Protein AF-A0A0A3A8J9-F1 (afdb_monomer)

Mean predicted aligned error: 6.98 Å

Solvent-accessible surface area (backbone atoms only — not comparable to full-atom values): 8021 Å² total; per-residue (Å²): 108,52,53,77,77,42,51,71,57,22,50,51,53,50,53,53,51,52,52,54,58,68,47,48,69,58,54,58,61,46,51,57,52,53,51,55,48,49,60,50,58,71,43,42,67,59,45,72,75,74,52,57,72,72,58,50,53,54,49,54,55,50,51,49,51,52,52,51,54,51,49,55,50,52,51,49,50,54,50,52,50,54,50,53,46,50,50,51,53,50,50,46,53,53,49,39,70,75,74,53,72,95,43,73,67,54,55,51,49,52,53,52,53,51,50,54,51,47,53,58,58,68,48,43,65,59,52,54,50,54,50,50,54,52,50,53,51,55,56,54,63,73,74,110

Foldseek 3Di:
DCCVLPVVLVVLLVVVVVVVVVCLVVVVVVLVLVVVLVVLVVCLVVCVVDHDPVVNVVSVVVNVVSVVVSVVVVVVLLVSLVVSLVVSVVCVVVVCVVVDDPDPVSVVVNVVVSVVSSVVSNCVSVVSVVVSVVVVVVVVVVVD

Nearest PDB structures (foldseek):
  6jx6-assembly1_A  TM=3.881E-01  e=2.174E+00  Homo sapiens
  4tx5-assembly1_B  TM=3.521E-01  e=4.293E+00  Homo sapiens
  6jx6-assembly1_C  TM=3.525E-01  e=6.385E+00  Homo sapiens

Radius of gyration: 22.0 Å; Cα contacts (8 Å, |Δi|>4): 49; chains: 1; bounding box: 48×34×63 Å

Structure (mmCIF, N/CA/C/O backbone):
data_AF-A0A0A3A8J9-F1
#
_entry.id   AF-A0A0A3A8J9-F1
#
loop_
_atom_site.group_PDB
_atom_site.id
_atom_site.type_symbol
_atom_site.label_atom_id
_atom_site.label_alt_id
_atom_site.label_comp_id
_atom_site.label_asym_id
_atom_site.label_entity_id
_atom_site.label_seq_id
_atom_site.pdbx_PDB_ins_code
_atom_site.Cartn_x
_atom_site.Cartn_y
_atom_site.Cartn_z
_atom_site.occupancy
_atom_site.B_iso_or_equiv
_atom_site.auth_seq_id
_atom_site.auth_comp_id
_atom_site.auth_asym_id
_atom_site.auth_atom_id
_atom_site.pdbx_PDB_model_num
ATOM 1 N N . MET A 1 1 ? 11.490 10.288 -9.465 1.00 84.19 1 MET A N 1
ATOM 2 C CA . MET A 1 1 ? 12.671 9.470 -9.818 1.00 84.19 1 MET A CA 1
ATOM 3 C C . MET A 1 1 ? 12.314 8.394 -10.836 1.00 84.19 1 MET A C 1
ATOM 5 O O . MET A 1 1 ? 12.796 8.502 -11.952 1.00 84.19 1 MET A O 1
ATOM 9 N N . LEU A 1 2 ? 11.409 7.448 -10.540 1.00 90.62 2 LEU A N 1
ATOM 10 C CA . LEU A 1 2 ? 11.021 6.397 -11.505 1.00 90.62 2 LEU A CA 1
ATOM 11 C C . LEU A 1 2 ? 10.517 6.937 -12.853 1.00 90.62 2 LEU A C 1
ATOM 13 O O . LEU A 1 2 ? 10.991 6.476 -13.876 1.00 90.62 2 LEU A O 1
ATOM 17 N N . MET A 1 3 ? 9.668 7.973 -12.870 1.00 90.75 3 MET A N 1
ATOM 18 C CA . MET A 1 3 ? 9.224 8.608 -14.128 1.00 90.75 3 MET A CA 1
ATOM 19 C C . MET A 1 3 ? 10.351 9.209 -14.980 1.00 90.75 3 MET A C 1
ATOM 21 O O . MET A 1 3 ? 10.177 9.353 -16.182 1.00 90.75 3 MET A O 1
ATOM 25 N N . VAL A 1 4 ? 11.477 9.582 -14.363 1.00 90.50 4 VAL A N 1
ATOM 26 C CA . VAL A 1 4 ? 12.638 10.153 -15.066 1.00 90.50 4 VAL A CA 1
ATOM 27 C C . VAL A 1 4 ? 13.557 9.047 -15.583 1.00 90.50 4 VAL A C 1
ATOM 29 O O . VAL A 1 4 ? 14.132 9.193 -16.653 1.00 90.50 4 VAL A O 1
ATOM 32 N N . LEU A 1 5 ? 13.698 7.956 -14.824 1.00 89.88 5 LEU A N 1
ATOM 33 C CA . LEU A 1 5 ? 14.538 6.818 -15.199 1.00 89.88 5 LEU A CA 1
ATOM 34 C C . LEU A 1 5 ? 13.878 5.955 -16.273 1.00 89.88 5 LEU A C 1
ATOM 36 O O . LEU A 1 5 ? 14.496 5.692 -17.292 1.00 89.88 5 LEU A O 1
ATOM 40 N N . GLU A 1 6 ? 12.635 5.535 -16.031 1.00 92.56 6 GLU A N 1
ATOM 41 C CA . GLU A 1 6 ? 11.860 4.673 -16.919 1.00 92.56 6 GLU A CA 1
ATOM 42 C C . GLU A 1 6 ? 10.390 5.080 -16.885 1.00 92.56 6 GLU A C 1
ATOM 44 O O . GLU A 1 6 ? 9.644 4.769 -15.948 1.00 92.56 6 GLU A O 1
ATOM 49 N N . TRP A 1 7 ? 9.967 5.790 -17.930 1.00 93.56 7 TRP A N 1
ATOM 50 C CA . TRP A 1 7 ? 8.634 6.381 -18.011 1.00 93.56 7 TRP A CA 1
ATOM 51 C C . TRP A 1 7 ? 7.493 5.366 -17.796 1.00 93.56 7 TRP A C 1
ATOM 53 O O . TRP A 1 7 ? 6.610 5.661 -16.987 1.00 93.56 7 TRP A O 1
ATOM 63 N N . PRO A 1 8 ? 7.490 4.162 -18.410 1.00 94.50 8 PRO A N 1
ATOM 64 C CA . PRO A 1 8 ? 6.382 3.214 -18.240 1.00 94.50 8 PRO A CA 1
ATOM 65 C C . PRO A 1 8 ? 6.285 2.655 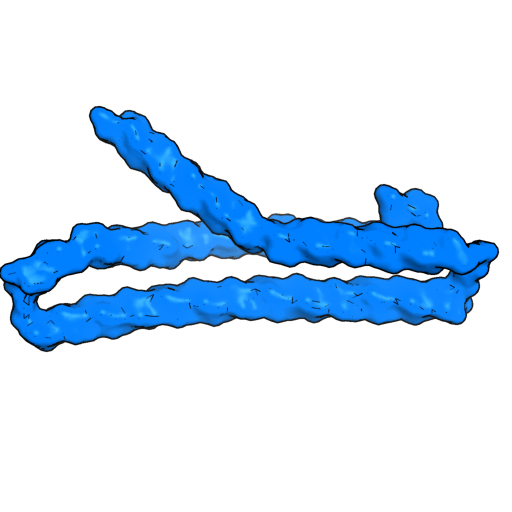-16.820 1.00 94.50 8 PRO A C 1
ATOM 67 O O . PRO A 1 8 ? 5.190 2.544 -16.269 1.00 94.50 8 PRO A O 1
ATOM 70 N N . ILE A 1 9 ? 7.432 2.365 -16.199 1.00 95.31 9 ILE A N 1
ATOM 71 C CA . ILE A 1 9 ? 7.506 1.906 -14.807 1.00 95.31 9 ILE A CA 1
ATOM 72 C C . ILE A 1 9 ? 7.021 3.018 -13.871 1.00 95.31 9 ILE A C 1
ATOM 74 O O . ILE A 1 9 ? 6.202 2.783 -12.980 1.00 95.31 9 ILE A O 1
ATOM 78 N N . GLY A 1 10 ? 7.467 4.254 -14.110 1.00 95.81 10 GLY A N 1
ATOM 79 C CA . GLY A 1 10 ? 7.019 5.427 -13.370 1.00 95.81 10 GLY A CA 1
ATOM 80 C C . GLY A 1 10 ? 5.512 5.663 -13.482 1.00 95.81 10 GLY A C 1
ATOM 81 O O . GLY A 1 10 ? 4.851 5.877 -12.465 1.00 95.81 10 GLY A O 1
ATOM 82 N N . LEU A 1 11 ? 4.946 5.567 -14.684 1.00 96.44 11 LEU A N 1
ATOM 83 C CA . LEU A 1 11 ? 3.509 5.715 -14.900 1.00 96.44 11 LEU A CA 1
ATOM 84 C C . LEU A 1 11 ? 2.713 4.620 -14.183 1.00 96.44 11 LEU A C 1
ATOM 86 O O . LEU A 1 11 ? 1.720 4.923 -13.523 1.00 96.44 11 LEU A O 1
ATOM 90 N N . PHE A 1 12 ? 3.164 3.366 -14.243 1.00 96.19 12 PHE A N 1
ATOM 91 C CA . PHE A 1 12 ? 2.476 2.277 -13.557 1.00 96.19 12 PHE A CA 1
ATOM 92 C C . PHE A 1 12 ? 2.522 2.437 -12.030 1.00 96.19 12 PHE A C 1
ATOM 94 O O . PHE A 1 12 ? 1.500 2.274 -11.362 1.00 96.19 12 PHE A O 1
ATOM 101 N N . SER A 1 13 ? 3.665 2.863 -11.479 1.00 95.62 13 SER A N 1
ATOM 102 C CA . SER A 1 13 ? 3.776 3.185 -10.050 1.00 95.62 13 SER A CA 1
ATOM 103 C C . SER A 1 13 ? 2.820 4.311 -9.627 1.00 95.62 13 SER A C 1
ATOM 105 O O . SER A 1 13 ? 2.192 4.222 -8.573 1.00 95.62 13 SER A O 1
ATOM 107 N N . LEU A 1 14 ? 2.621 5.328 -10.477 1.00 95.44 14 LEU A N 1
ATOM 108 C CA . LEU A 1 14 ? 1.662 6.407 -10.227 1.00 95.44 14 LEU A CA 1
ATOM 109 C C . LEU A 1 14 ? 0.216 5.895 -10.228 1.00 95.44 14 LEU A C 1
ATOM 111 O O . LEU A 1 14 ? -0.567 6.286 -9.368 1.00 95.44 14 LEU A O 1
ATOM 115 N N . LEU A 1 15 ? -0.144 5.007 -11.159 1.00 95.50 15 LEU A N 1
ATOM 116 C CA . LEU A 1 15 ? -1.481 4.405 -11.200 1.00 95.50 15 LEU A CA 1
ATOM 117 C C . LEU A 1 15 ? -1.773 3.591 -9.937 1.00 95.50 15 LEU A C 1
ATOM 119 O O . LEU A 1 15 ? -2.859 3.712 -9.372 1.00 95.50 15 LEU A O 1
ATOM 123 N N . ILE A 1 16 ? -0.796 2.813 -9.460 1.00 94.31 16 ILE A N 1
ATOM 124 C CA . ILE A 1 16 ? -0.908 2.090 -8.188 1.00 94.31 16 ILE A CA 1
ATOM 125 C C . ILE A 1 16 ? -1.089 3.080 -7.036 1.00 94.31 16 ILE A C 1
ATOM 127 O O . ILE A 1 16 ? -1.996 2.913 -6.224 1.00 94.31 16 ILE A O 1
ATOM 131 N N . LEU A 1 17 ? -0.288 4.145 -6.983 1.00 93.44 17 LEU A N 1
ATOM 132 C CA . LEU A 1 17 ? -0.419 5.168 -5.948 1.00 93.44 17 LEU A CA 1
ATOM 133 C C . LEU A 1 17 ? -1.821 5.802 -5.945 1.00 93.44 17 LEU A C 1
ATOM 135 O O . LEU A 1 17 ? -2.437 5.913 -4.887 1.00 93.44 17 LEU A O 1
ATOM 139 N N . LEU A 1 18 ? -2.349 6.174 -7.115 1.00 92.75 18 LEU A N 1
ATOM 140 C CA . LEU A 1 18 ? -3.693 6.742 -7.259 1.00 92.75 18 LEU A CA 1
ATOM 141 C C . LEU A 1 18 ? -4.789 5.754 -6.842 1.00 92.75 18 LEU A C 1
ATOM 143 O O . LEU A 1 18 ? -5.747 6.152 -6.177 1.00 92.75 18 LEU A O 1
ATOM 147 N N . LEU A 1 19 ? -4.632 4.471 -7.174 1.00 90.69 19 LEU A N 1
ATOM 148 C CA . LEU A 1 19 ? -5.531 3.414 -6.718 1.00 90.69 19 LEU A CA 1
ATOM 149 C C . LEU A 1 19 ? -5.559 3.355 -5.185 1.00 90.69 19 LEU A C 1
ATOM 151 O O . LEU A 1 19 ? -6.635 3.425 -4.596 1.00 90.69 19 LEU A O 1
ATOM 155 N N . PHE A 1 20 ? -4.403 3.309 -4.521 1.00 88.12 20 PHE A N 1
ATOM 156 C CA . PHE A 1 20 ? -4.344 3.274 -3.055 1.00 88.12 20 PHE A CA 1
ATOM 157 C C . PHE A 1 20 ? -4.840 4.571 -2.402 1.00 88.12 20 PHE A C 1
ATOM 159 O O . PHE A 1 20 ? -5.561 4.507 -1.407 1.00 88.12 20 PHE A O 1
ATOM 166 N N . LEU A 1 21 ? -4.565 5.737 -2.996 1.00 86.12 21 LEU A N 1
ATOM 167 C CA . LEU A 1 21 ? -5.151 7.020 -2.582 1.00 86.12 21 LEU A CA 1
ATOM 168 C C . LEU A 1 21 ? -6.685 6.983 -2.634 1.00 86.12 21 LEU A C 1
ATOM 170 O O . LEU A 1 21 ? -7.346 7.435 -1.700 1.00 86.12 21 LEU A O 1
ATOM 174 N N . SER A 1 22 ? -7.262 6.398 -3.687 1.00 83.44 22 SER A N 1
ATOM 175 C CA . SER A 1 22 ? -8.719 6.251 -3.819 1.00 83.44 22 SER A CA 1
ATOM 176 C C . SER A 1 22 ? -9.331 5.286 -2.797 1.00 83.44 22 SER A C 1
ATOM 178 O O . SER A 1 22 ? -10.519 5.385 -2.497 1.00 83.44 22 SER A O 1
ATOM 180 N N . LEU A 1 23 ? -8.519 4.389 -2.226 1.00 78.31 23 LEU A N 1
ATOM 181 C CA . LEU A 1 23 ? -8.907 3.452 -1.171 1.00 78.31 23 LEU A CA 1
ATOM 182 C C . LEU A 1 23 ? -8.732 4.040 0.239 1.00 78.31 23 LEU A C 1
ATOM 184 O O . LEU A 1 23 ? -9.270 3.486 1.196 1.00 78.31 23 LEU A O 1
ATOM 188 N N . LEU A 1 24 ? -8.081 5.198 0.403 1.00 71.50 24 LEU A N 1
ATOM 189 C CA . LEU A 1 24 ? -7.978 5.887 1.697 1.00 71.50 24 LEU A CA 1
ATOM 190 C C . LEU A 1 24 ? -9.326 6.210 2.365 1.00 71.50 24 LEU A C 1
ATOM 192 O O . LEU A 1 24 ? -9.401 6.078 3.584 1.00 71.50 24 LEU A O 1
ATOM 196 N N . PRO A 1 25 ? -10.418 6.578 1.667 1.00 66.75 25 PRO A N 1
ATOM 197 C CA . PRO A 1 25 ? -11.728 6.765 2.293 1.00 66.75 25 PRO A CA 1
ATOM 198 C C . PRO A 1 25 ? -12.247 5.491 2.964 1.00 66.75 25 PRO A C 1
ATOM 200 O O . PRO A 1 25 ? -12.997 5.580 3.934 1.00 66.75 25 PRO A O 1
ATOM 203 N N . PHE A 1 26 ? -11.809 4.308 2.511 1.00 61.47 26 PHE A N 1
ATOM 204 C CA . PHE A 1 26 ? -12.103 3.057 3.197 1.00 61.47 26 PHE A CA 1
ATOM 205 C C . PHE A 1 26 ? -11.563 3.117 4.630 1.00 61.47 26 PHE A C 1
ATOM 207 O O . PHE A 1 26 ? -12.260 2.664 5.533 1.00 61.47 26 PHE A O 1
ATOM 214 N N . SER A 1 27 ? -10.384 3.703 4.880 1.00 59.03 27 SER A N 1
ATOM 215 C CA . SER A 1 27 ? -9.796 3.838 6.228 1.00 59.03 27 SER A CA 1
ATOM 216 C C . SER A 1 27 ? -10.677 4.618 7.213 1.00 59.03 27 SER A C 1
ATOM 218 O O . SER A 1 27 ? -10.718 4.261 8.386 1.00 59.03 27 SER A O 1
ATOM 220 N N . ARG A 1 28 ? -11.496 5.570 6.741 1.00 61.00 28 ARG A N 1
ATOM 221 C CA . ARG A 1 28 ? -12.463 6.300 7.585 1.00 61.00 28 ARG A CA 1
ATOM 222 C C . ARG A 1 28 ? -13.565 5.396 8.138 1.00 61.00 28 ARG A C 1
ATOM 224 O O . ARG A 1 28 ? -14.093 5.631 9.216 1.00 61.00 28 ARG A O 1
ATOM 231 N N . ILE A 1 29 ? -13.897 4.312 7.434 1.00 60.53 29 ILE A N 1
ATOM 232 C CA . ILE A 1 29 ? -14.810 3.278 7.949 1.00 60.53 29 ILE A CA 1
ATOM 233 C C . ILE A 1 29 ? -14.145 2.515 9.110 1.00 60.53 29 ILE A C 1
ATOM 235 O O . ILE A 1 29 ? -14.828 2.059 10.028 1.00 60.53 29 ILE A O 1
ATOM 239 N N . SER A 1 30 ? -12.809 2.421 9.105 1.00 61.25 30 SER A N 1
ATOM 240 C CA . SER A 1 30 ? -12.023 1.849 10.203 1.00 61.25 30 SER A CA 1
ATOM 241 C C . SER A 1 30 ? -12.102 2.706 11.465 1.00 61.25 30 SER A C 1
ATOM 243 O O . SER A 1 30 ? -12.225 2.143 12.548 1.00 61.25 30 SER A O 1
ATOM 245 N N . GLU A 1 31 ? -12.134 4.039 11.346 1.00 66.00 31 GLU A N 1
ATOM 246 C CA . GLU A 1 31 ? -12.313 4.950 12.494 1.00 66.00 31 GLU A CA 1
ATOM 247 C C . GLU A 1 31 ? -13.573 4.593 13.303 1.00 66.00 31 GLU A C 1
ATOM 249 O O . GLU A 1 31 ? -13.545 4.555 14.531 1.00 66.00 31 GLU A O 1
ATOM 254 N N . GLY A 1 32 ? -14.664 4.209 12.629 1.00 71.62 32 GLY A N 1
ATOM 255 C CA . GLY A 1 32 ? -15.884 3.745 13.296 1.00 71.62 32 GLY A CA 1
ATOM 256 C C . GLY A 1 32 ? -15.722 2.415 14.048 1.00 71.62 32 GLY A C 1
ATOM 257 O O . GLY A 1 32 ? -16.391 2.194 15.059 1.00 71.62 32 GLY A O 1
ATOM 258 N N . LEU A 1 33 ? -14.840 1.523 13.585 1.00 71.00 33 LEU A N 1
ATOM 259 C CA . LEU A 1 33 ? -14.525 0.257 14.256 1.00 71.00 33 LEU A CA 1
ATOM 260 C C . LEU A 1 33 ? -13.629 0.465 15.474 1.00 71.00 33 LEU A C 1
ATOM 262 O O . LEU A 1 33 ? -13.944 -0.070 16.540 1.00 71.00 33 LEU A O 1
ATOM 266 N N . TYR A 1 34 ? -12.576 1.273 15.337 1.00 72.62 34 TYR A N 1
ATOM 267 C CA . TYR A 1 34 ? -11.709 1.643 16.454 1.00 72.62 34 TYR A CA 1
ATOM 268 C C . TYR A 1 34 ? -12.479 2.443 17.506 1.00 72.62 34 TYR A C 1
ATOM 270 O O . TYR A 1 34 ? -12.401 2.099 18.678 1.00 72.62 34 TYR A O 1
ATOM 278 N N . GLY A 1 35 ? -13.323 3.404 17.115 1.00 75.69 35 GLY A N 1
ATOM 279 C CA . GLY A 1 35 ? -14.168 4.153 18.051 1.00 75.69 35 GLY A CA 1
ATOM 280 C C . GLY A 1 35 ? -15.149 3.261 18.819 1.00 75.69 35 GLY A C 1
ATOM 281 O O . GLY A 1 35 ? -15.289 3.378 20.034 1.00 75.69 35 GLY A O 1
ATOM 282 N N . ARG A 1 36 ? -15.785 2.289 18.147 1.00 79.81 36 ARG A N 1
ATOM 283 C CA . ARG A 1 36 ? -16.646 1.295 18.818 1.00 79.81 36 ARG A CA 1
ATOM 284 C C . ARG A 1 36 ? -15.868 0.395 19.772 1.00 79.81 36 ARG A C 1
ATOM 286 O O . ARG A 1 36 ? -16.399 0.052 20.824 1.00 79.81 36 ARG A O 1
ATOM 293 N N . LEU A 1 37 ? -14.657 -0.016 19.399 1.00 82.00 37 LEU A N 1
ATOM 294 C CA . LEU A 1 37 ? -13.785 -0.799 20.269 1.00 82.00 37 LEU A CA 1
ATOM 295 C C . LEU A 1 37 ? -13.367 0.026 21.494 1.00 82.00 37 LEU A C 1
ATOM 297 O O . LEU A 1 37 ? -13.495 -0.463 22.612 1.00 82.00 37 LEU A O 1
ATOM 301 N N . ASN A 1 38 ? -12.947 1.275 21.291 1.00 81.94 38 ASN A N 1
ATOM 302 C CA . ASN A 1 38 ? -12.456 2.153 22.348 1.00 81.94 38 ASN A CA 1
ATOM 303 C C . ASN A 1 38 ? -13.563 2.490 23.360 1.00 81.94 38 ASN A C 1
ATOM 305 O O . ASN A 1 38 ? -13.402 2.235 24.549 1.00 81.94 38 ASN A O 1
ATOM 309 N N . ASN A 1 39 ? -14.752 2.887 22.886 1.00 82.88 39 ASN A N 1
ATOM 310 C CA . ASN A 1 39 ? -15.912 3.139 23.754 1.00 82.88 39 ASN A CA 1
ATOM 311 C C . ASN A 1 39 ? -16.312 1.904 24.581 1.00 82.88 39 ASN A C 1
ATOM 313 O O . ASN A 1 39 ? -16.836 2.029 25.686 1.00 82.88 39 ASN A O 1
ATOM 317 N N . ARG A 1 40 ? -16.108 0.691 24.046 1.00 80.69 40 ARG A N 1
ATOM 318 C CA . ARG A 1 40 ? -16.378 -0.553 24.783 1.00 80.69 40 ARG A CA 1
ATOM 319 C C . ARG A 1 40 ? -15.325 -0.825 25.850 1.00 80.69 40 ARG A C 1
ATOM 321 O O . ARG A 1 40 ? -15.715 -1.265 26.924 1.00 80.69 40 ARG A O 1
ATOM 328 N N . LEU A 1 41 ? -14.052 -0.540 25.570 1.00 80.31 41 LEU A N 1
ATOM 329 C CA . LEU A 1 41 ? -12.959 -0.671 26.538 1.00 80.31 41 LEU A CA 1
ATOM 330 C C . LEU A 1 41 ? -13.099 0.331 27.691 1.00 80.31 41 LEU A C 1
ATOM 332 O O . LEU A 1 41 ? -12.890 -0.030 28.844 1.00 80.31 41 LEU A O 1
ATOM 336 N N . GLU A 1 42 ? -13.538 1.560 27.417 1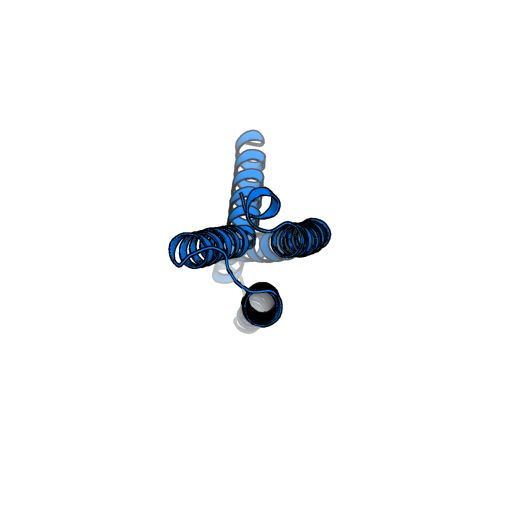.00 81.31 42 GLU A N 1
ATOM 337 C CA . GLU A 1 42 ? -13.821 2.559 28.460 1.00 81.31 42 GLU A CA 1
ATOM 338 C C . GLU A 1 42 ? -14.910 2.090 29.446 1.00 81.31 42 GLU A C 1
ATOM 340 O O . GLU A 1 42 ? -14.866 2.402 30.637 1.00 81.31 42 GLU A O 1
ATOM 345 N N . GLN A 1 43 ? -15.866 1.280 28.979 1.00 78.12 43 GLN A N 1
ATOM 346 C CA . GLN A 1 43 ? -16.947 0.720 29.797 1.00 78.12 43 GLN A CA 1
ATOM 347 C C . GLN A 1 43 ? -16.550 -0.553 30.570 1.00 78.12 43 GLN A C 1
ATOM 349 O O . GLN A 1 43 ? -17.340 -1.021 31.399 1.00 78.12 43 GLN A O 1
ATOM 354 N N . ASP A 1 44 ? -15.344 -1.103 30.361 1.00 78.19 44 ASP A N 1
ATOM 355 C CA . ASP A 1 44 ? -14.891 -2.352 30.995 1.00 78.19 44 ASP A CA 1
ATOM 356 C C . ASP A 1 44 ? -14.962 -2.269 32.525 1.00 78.19 44 ASP A C 1
ATOM 358 O O . ASP A 1 44 ? -15.461 -3.186 33.178 1.00 78.19 44 ASP A O 1
ATOM 362 N N . ASN A 1 45 ? -14.542 -1.143 33.112 1.00 73.88 45 ASN A N 1
ATOM 363 C CA . ASN A 1 45 ? -14.527 -0.963 34.568 1.00 73.88 45 ASN A CA 1
ATOM 364 C C . ASN A 1 45 ? -15.946 -1.02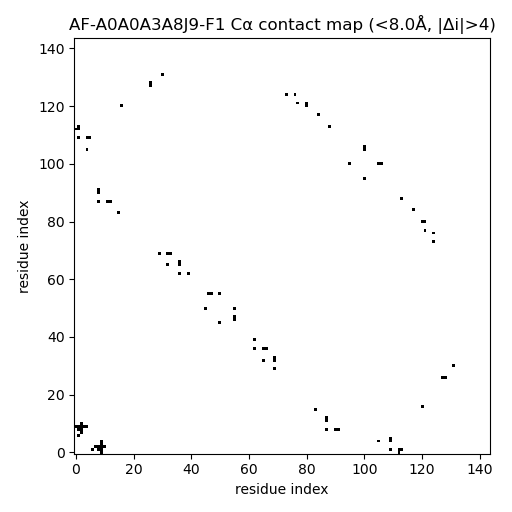3 35.169 1.00 73.88 45 ASN A C 1
ATOM 366 O O . ASN A 1 45 ? -16.166 -1.618 36.226 1.00 73.88 45 ASN A O 1
ATOM 370 N N . HIS A 1 46 ? -16.933 -0.472 34.455 1.00 73.25 46 HIS A N 1
ATOM 371 C CA . HIS A 1 46 ? -18.335 -0.498 34.871 1.00 73.25 46 HIS A CA 1
ATOM 372 C C . HIS A 1 46 ? -18.919 -1.913 34.775 1.00 73.25 46 HIS A C 1
ATOM 374 O O . HIS A 1 46 ? -19.605 -2.377 35.689 1.00 73.25 46 HIS A O 1
ATOM 380 N N . HIS A 1 47 ? -18.591 -2.638 33.701 1.00 69.38 47 HIS A N 1
ATOM 381 C CA . HIS A 1 47 ? -19.059 -4.005 33.511 1.00 69.38 47 HIS A CA 1
ATOM 382 C C . HIS A 1 47 ? -18.436 -4.993 34.503 1.00 69.38 47 HIS A C 1
ATOM 384 O O . HIS A 1 47 ? -19.164 -5.818 35.050 1.00 69.38 47 HIS A O 1
ATOM 390 N N . ILE A 1 48 ? -17.143 -4.875 34.809 1.00 74.62 48 ILE A N 1
ATOM 391 C CA . ILE A 1 48 ? -16.453 -5.743 35.778 1.00 74.62 48 ILE A CA 1
ATOM 392 C C . ILE A 1 48 ? -17.000 -5.546 37.200 1.00 74.62 48 ILE A C 1
ATOM 394 O O . ILE A 1 48 ? -17.116 -6.510 37.951 1.00 74.62 48 ILE A O 1
ATOM 398 N N . ARG A 1 49 ? -17.371 -4.314 37.573 1.00 69.81 49 ARG A N 1
ATOM 399 C CA . ARG A 1 49 ? -17.862 -3.997 38.925 1.00 69.81 49 ARG A CA 1
ATOM 400 C C . ARG A 1 49 ? -19.323 -4.371 39.184 1.00 69.81 49 ARG A C 1
ATOM 402 O O . ARG A 1 49 ? -19.669 -4.606 40.335 1.00 69.81 49 ARG A O 1
ATOM 409 N N . GLN A 1 50 ? -20.182 -4.377 38.161 1.00 66.88 50 GLN A N 1
ATOM 410 C CA . GLN A 1 50 ? -21.643 -4.444 38.347 1.00 66.88 50 GLN A CA 1
ATOM 411 C C . GLN A 1 50 ? -22.343 -5.593 37.598 1.00 66.88 50 GLN A C 1
ATOM 413 O O . GLN A 1 50 ? -23.563 -5.724 37.703 1.00 66.88 50 GLN A O 1
ATOM 418 N N . SER A 1 51 ? -21.629 -6.406 36.807 1.00 61.84 51 SER A N 1
ATOM 419 C CA . SER A 1 51 ? -22.276 -7.343 35.873 1.00 61.84 51 SER A CA 1
ATOM 420 C C . SER A 1 51 ? -22.176 -8.809 36.277 1.00 61.84 51 SER A C 1
ATOM 422 O O . SER A 1 51 ? -21.129 -9.307 36.671 1.00 61.84 51 SER A O 1
ATOM 424 N N . ASP A 1 52 ? -23.279 -9.517 36.045 1.00 77.12 52 ASP A N 1
ATOM 425 C CA . ASP A 1 52 ? -23.390 -10.971 36.118 1.00 77.12 52 ASP A CA 1
ATOM 426 C C . ASP A 1 52 ? -22.502 -11.669 35.059 1.00 77.12 52 ASP A C 1
ATOM 428 O O . ASP A 1 52 ? -22.302 -11.140 33.955 1.00 77.12 52 ASP A O 1
ATOM 432 N N . ALA A 1 53 ? -22.000 -12.873 35.351 1.00 80.25 53 ALA A N 1
ATOM 433 C CA . ALA A 1 53 ? -20.975 -13.564 34.550 1.00 80.25 53 ALA A CA 1
ATOM 434 C C . ALA A 1 53 ? -21.375 -13.739 33.070 1.00 80.25 53 ALA A C 1
ATOM 436 O O . ALA A 1 53 ? -20.549 -13.635 32.159 1.00 80.25 53 ALA A O 1
ATOM 437 N N . ASN A 1 54 ? -22.670 -13.937 32.811 1.00 83.38 54 ASN A N 1
ATOM 438 C CA . ASN A 1 54 ? -23.212 -14.114 31.465 1.00 83.38 54 ASN A CA 1
ATOM 439 C C . ASN A 1 54 ? -23.199 -12.808 30.639 1.00 83.38 54 ASN A C 1
ATOM 441 O O . ASN A 1 54 ? -23.029 -12.832 29.418 1.00 83.38 54 ASN A O 1
ATOM 445 N N . ARG A 1 55 ? -23.351 -11.643 31.287 1.00 79.81 55 ARG A N 1
ATOM 446 C CA . ARG A 1 55 ? -23.237 -10.329 30.624 1.00 79.81 55 ARG A CA 1
ATOM 447 C C . ARG A 1 55 ? -21.782 -10.009 30.293 1.00 79.81 55 ARG A C 1
ATOM 449 O O . ARG A 1 55 ? -21.511 -9.535 29.190 1.00 79.81 55 ARG A O 1
ATOM 456 N N . LEU A 1 56 ? -20.865 -10.351 31.196 1.00 84.69 56 LEU A N 1
ATOM 457 C CA . LEU A 1 56 ? -19.428 -10.175 30.996 1.00 84.69 56 LEU A CA 1
ATOM 458 C C . LEU A 1 56 ? -18.919 -10.997 29.796 1.00 84.69 56 LEU A C 1
ATOM 460 O O . LEU A 1 56 ? -18.224 -10.477 28.924 1.00 84.69 56 LEU A O 1
ATOM 464 N N . TRP A 1 57 ? -19.363 -12.252 29.675 1.00 86.00 57 TRP A N 1
ATOM 465 C CA . TRP A 1 57 ? -19.038 -13.116 28.533 1.00 86.00 57 TRP A CA 1
ATOM 466 C C . TRP A 1 57 ? -19.507 -12.550 27.187 1.00 86.00 57 TRP A C 1
ATOM 468 O O . TRP A 1 57 ? -18.781 -12.600 26.190 1.00 86.00 57 TRP A O 1
ATOM 478 N N . ARG A 1 58 ? -20.723 -11.993 27.135 1.00 86.00 58 ARG A N 1
ATOM 479 C CA . ARG A 1 58 ? -21.263 -11.374 25.911 1.00 86.00 58 ARG A CA 1
ATOM 480 C C . ARG A 1 58 ? -20.467 -10.136 25.503 1.00 86.00 58 ARG A C 1
ATOM 482 O O . ARG A 1 58 ? -20.215 -9.962 24.311 1.00 86.00 58 ARG A O 1
ATOM 489 N N . HIS A 1 59 ? -20.056 -9.321 26.475 1.00 87.19 59 HIS A N 1
ATOM 490 C CA . HIS A 1 59 ? -19.229 -8.135 26.247 1.00 87.19 59 HIS A CA 1
ATOM 491 C C . HIS A 1 59 ? -17.872 -8.502 25.642 1.00 87.19 59 HIS A C 1
ATOM 493 O O . HIS A 1 59 ? -17.562 -8.069 24.531 1.00 87.19 59 HIS A O 1
ATOM 499 N N . TYR A 1 60 ? -17.115 -9.395 26.286 1.00 86.62 60 TYR A N 1
ATOM 500 C CA . TYR A 1 60 ? -15.807 -9.814 25.772 1.00 86.62 60 TYR A CA 1
ATOM 501 C C . TYR A 1 60 ? -15.894 -10.518 24.416 1.00 86.62 60 TYR A C 1
ATOM 503 O O . TYR A 1 60 ? -15.028 -10.320 23.564 1.00 86.62 60 TYR A O 1
ATOM 511 N N . ARG A 1 61 ? -16.970 -11.271 24.148 1.00 89.56 61 ARG A N 1
ATOM 512 C CA . ARG A 1 61 ? -17.199 -11.863 22.821 1.00 89.56 61 ARG A CA 1
ATOM 513 C C . ARG A 1 61 ? -17.397 -10.799 21.738 1.00 89.56 61 ARG A C 1
ATOM 515 O O . ARG A 1 61 ? -16.957 -10.996 20.606 1.00 89.56 61 ARG A O 1
ATOM 522 N N . LEU A 1 62 ? -18.057 -9.687 22.060 1.00 87.31 62 LEU A N 1
ATOM 523 C CA . LEU A 1 62 ? -18.248 -8.571 21.134 1.00 87.31 62 LEU A CA 1
ATOM 524 C C . LEU A 1 62 ? -16.932 -7.819 20.898 1.00 87.31 62 LEU A C 1
ATOM 526 O O . LEU A 1 62 ? -16.583 -7.575 19.745 1.00 87.31 62 LEU A O 1
ATOM 530 N N . VAL A 1 63 ? -16.167 -7.542 21.958 1.00 88.69 63 VAL A N 1
ATOM 531 C CA . VAL A 1 63 ? -14.821 -6.945 21.872 1.00 88.69 63 VAL A CA 1
ATOM 532 C C . VAL A 1 63 ? -13.888 -7.810 21.017 1.00 88.69 63 VAL A C 1
ATOM 534 O O . VAL A 1 63 ? -13.227 -7.298 20.114 1.00 88.69 63 VAL A O 1
ATOM 537 N N . ALA A 1 64 ? -13.882 -9.128 21.229 1.00 89.19 64 ALA A N 1
ATOM 538 C CA . ALA A 1 64 ? -13.087 -10.063 20.436 1.00 89.19 64 ALA A CA 1
ATOM 539 C C . ALA A 1 64 ? -13.476 -10.036 18.949 1.00 89.19 64 ALA A C 1
ATOM 541 O O . ALA A 1 64 ? -12.605 -9.967 18.085 1.00 89.19 64 ALA A O 1
ATOM 542 N N . ARG A 1 65 ? -14.779 -10.021 18.630 1.00 89.62 65 ARG A N 1
ATOM 543 C CA . ARG A 1 65 ? -15.252 -9.903 17.238 1.00 89.62 65 ARG A CA 1
ATOM 544 C C . ARG A 1 65 ? -14.805 -8.601 16.576 1.00 89.62 65 ARG A C 1
ATOM 546 O O . ARG A 1 65 ? -14.423 -8.635 15.411 1.00 89.62 65 ARG A O 1
ATOM 553 N N . LEU A 1 66 ? -14.842 -7.478 17.298 1.00 84.88 66 LEU A N 1
ATOM 554 C CA . LEU A 1 66 ? -14.368 -6.191 16.779 1.00 84.88 66 LEU A CA 1
ATOM 555 C C . LEU A 1 66 ? -12.868 -6.239 16.462 1.00 84.88 66 LEU A C 1
ATOM 557 O O . LEU A 1 66 ? -12.478 -5.843 15.368 1.00 84.88 66 LEU A O 1
ATOM 561 N N . ARG A 1 67 ? -12.046 -6.797 17.362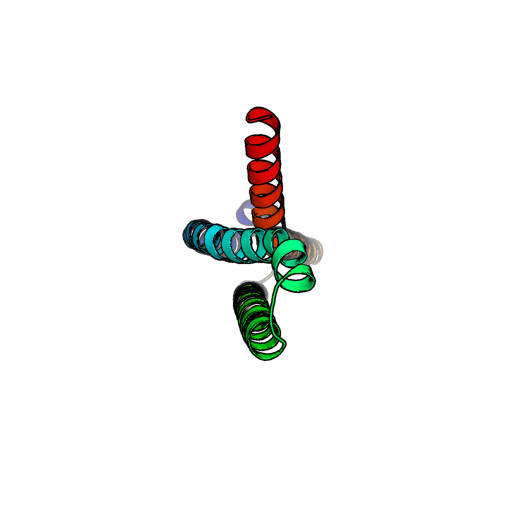 1.00 88.25 67 ARG A N 1
ATOM 562 C CA . ARG A 1 67 ? -10.599 -6.970 17.133 1.00 88.25 67 ARG A CA 1
ATOM 563 C C . ARG A 1 67 ? -10.299 -7.860 15.923 1.00 88.25 67 ARG A C 1
ATOM 565 O O . ARG A 1 67 ? -9.451 -7.506 15.115 1.00 88.25 67 ARG A O 1
ATOM 572 N N . VAL A 1 68 ? -11.019 -8.973 15.761 1.00 89.12 68 VAL A N 1
ATOM 573 C CA . VAL A 1 68 ? -10.861 -9.858 14.589 1.00 89.12 68 VAL A CA 1
ATOM 574 C C . VAL A 1 68 ? -11.232 -9.136 13.294 1.00 89.12 68 VAL A C 1
ATOM 576 O O . VAL A 1 68 ? -10.537 -9.284 12.294 1.00 89.12 68 VAL A O 1
ATOM 579 N N . LEU A 1 69 ? -12.300 -8.333 13.292 1.00 86.06 69 LEU A N 1
ATOM 580 C CA . LEU A 1 69 ? -12.704 -7.596 12.094 1.00 86.06 69 LEU A CA 1
ATOM 581 C C . LEU A 1 69 ? -11.669 -6.536 11.691 1.00 86.06 69 LEU A C 1
ATOM 583 O O . LEU A 1 69 ? -11.405 -6.376 10.502 1.00 86.06 69 LEU A O 1
ATOM 587 N N . ILE A 1 70 ? -11.080 -5.848 12.673 1.00 83.69 70 ILE A N 1
ATOM 588 C CA . ILE A 1 70 ? -9.974 -4.905 12.457 1.00 83.69 70 ILE A CA 1
ATOM 589 C C . ILE A 1 70 ? -8.762 -5.645 11.873 1.00 83.69 70 ILE A C 1
ATOM 591 O O . ILE A 1 70 ? -8.282 -5.280 10.805 1.00 83.69 70 ILE A O 1
ATOM 595 N N . SER A 1 71 ? -8.352 -6.754 12.492 1.00 84.94 71 SER A N 1
ATOM 596 C CA . SER A 1 71 ? -7.205 -7.546 12.035 1.00 84.94 71 SER A CA 1
ATOM 597 C C . SER A 1 71 ? -7.386 -8.107 10.618 1.00 84.94 71 SER A C 1
ATOM 599 O O . SER A 1 71 ? -6.497 -7.964 9.784 1.00 84.94 71 SER A O 1
ATOM 601 N N . ASN A 1 72 ? -8.550 -8.682 10.291 1.00 87.69 72 ASN A N 1
ATOM 602 C CA . ASN A 1 72 ? -8.826 -9.195 8.941 1.00 87.69 72 ASN A CA 1
ATOM 603 C C . ASN A 1 72 ? -8.737 -8.097 7.877 1.00 87.69 72 ASN A C 1
ATOM 605 O O . ASN A 1 72 ? -8.338 -8.340 6.739 1.00 87.69 72 ASN A O 1
ATOM 609 N N . ARG A 1 73 ? -9.142 -6.883 8.243 1.00 83.06 73 ARG A N 1
ATOM 610 C CA . ARG A 1 73 ? -9.127 -5.725 7.360 1.00 83.06 73 ARG A CA 1
ATOM 611 C C . ARG A 1 73 ? -7.707 -5.200 7.144 1.00 83.06 73 ARG A C 1
ATOM 613 O O . ARG A 1 73 ? -7.362 -4.906 6.003 1.00 83.06 73 ARG A O 1
ATOM 620 N N . GLU A 1 74 ? -6.897 -5.111 8.196 1.00 83.44 74 GLU A N 1
ATOM 621 C CA . GLU A 1 74 ? -5.465 -4.797 8.087 1.00 83.44 74 GLU A CA 1
ATOM 622 C C . GLU A 1 74 ? -4.748 -5.837 7.220 1.00 83.44 74 GLU A C 1
ATOM 624 O O . GLU A 1 74 ? -4.058 -5.476 6.269 1.00 83.44 74 GLU A O 1
ATOM 629 N N . ALA A 1 75 ? -4.992 -7.127 7.473 1.00 88.38 75 ALA A N 1
ATOM 630 C CA . ALA A 1 75 ? -4.425 -8.224 6.695 1.00 88.38 75 ALA A CA 1
ATOM 631 C C . ALA A 1 75 ? -4.789 -8.129 5.206 1.00 88.38 75 ALA A C 1
ATOM 633 O O . ALA A 1 75 ? -3.934 -8.333 4.347 1.00 88.38 75 ALA A O 1
ATOM 634 N N . LEU A 1 76 ? -6.036 -7.766 4.885 1.00 86.38 76 LEU A N 1
ATOM 635 C CA . LEU A 1 76 ? -6.457 -7.518 3.507 1.00 86.38 76 LEU A CA 1
ATOM 636 C C . LEU A 1 76 ? -5.729 -6.311 2.897 1.00 86.38 76 LEU A C 1
ATOM 638 O O . LEU A 1 76 ? -5.336 -6.370 1.735 1.00 86.38 76 LEU A O 1
ATOM 642 N N . GLY A 1 77 ? -5.512 -5.241 3.668 1.00 85.00 77 GLY A N 1
ATOM 643 C CA . GLY A 1 77 ? -4.719 -4.086 3.243 1.00 85.00 77 GLY A CA 1
ATOM 644 C C . GLY A 1 77 ? -3.291 -4.476 2.858 1.00 85.00 77 GLY A C 1
ATOM 645 O O . GLY A 1 77 ? -2.872 -4.218 1.730 1.00 85.00 77 GLY A O 1
ATOM 646 N N . TYR A 1 78 ? -2.586 -5.178 3.748 1.00 87.31 78 TYR A N 1
ATOM 647 C CA . TYR A 1 78 ? -1.237 -5.688 3.485 1.00 87.31 78 TYR A CA 1
ATOM 648 C C . TYR A 1 78 ? -1.199 -6.674 2.312 1.00 87.31 78 TYR A C 1
ATOM 650 O O . TYR A 1 78 ? -0.295 -6.614 1.481 1.00 87.31 78 TYR A O 1
ATOM 658 N N . PHE A 1 79 ? -2.206 -7.541 2.184 1.00 91.19 79 PHE A N 1
ATOM 659 C CA . PHE A 1 79 ? -2.316 -8.462 1.053 1.00 91.19 79 PHE A CA 1
ATOM 660 C C . PHE A 1 79 ? -2.451 -7.723 -0.288 1.00 91.19 79 PHE A C 1
ATOM 662 O O . PHE A 1 79 ? -1.776 -8.074 -1.260 1.00 91.19 79 PHE A O 1
ATOM 669 N N . LEU A 1 80 ? -3.285 -6.679 -0.348 1.00 89.94 80 LEU A N 1
ATOM 670 C CA . LEU A 1 80 ? -3.441 -5.855 -1.549 1.00 89.94 80 LEU A CA 1
ATOM 671 C C . LEU A 1 80 ? -2.150 -5.101 -1.890 1.00 89.94 80 LEU A C 1
ATOM 673 O O . LEU A 1 80 ? -1.759 -5.093 -3.058 1.00 89.94 80 LEU A O 1
ATOM 677 N N . ILE A 1 81 ? -1.473 -4.510 -0.896 1.00 90.88 81 ILE A N 1
ATOM 678 C CA . ILE A 1 81 ? -0.183 -3.822 -1.088 1.00 90.88 81 ILE A CA 1
ATOM 679 C C . ILE A 1 81 ? 0.861 -4.808 -1.619 1.00 90.88 81 ILE A C 1
ATOM 681 O O . ILE A 1 81 ? 1.445 -4.566 -2.674 1.00 90.88 81 ILE A O 1
ATOM 685 N N . GLY A 1 82 ? 1.041 -5.956 -0.959 1.00 92.62 82 GLY A N 1
ATOM 686 C CA . GLY A 1 82 ? 2.011 -6.977 -1.363 1.00 92.62 82 GLY A CA 1
ATOM 687 C C . GLY A 1 82 ? 1.753 -7.531 -2.766 1.00 92.62 82 GLY A C 1
ATOM 688 O O . GLY A 1 82 ? 2.689 -7.718 -3.548 1.00 92.62 82 GLY A O 1
ATOM 689 N N . THR A 1 83 ? 0.483 -7.725 -3.130 1.00 95.25 83 THR A N 1
ATOM 690 C CA . THR A 1 83 ? 0.093 -8.143 -4.485 1.00 95.25 83 THR A CA 1
ATOM 691 C C . THR A 1 83 ? 0.415 -7.056 -5.511 1.00 95.25 83 THR A C 1
ATOM 693 O O . THR A 1 83 ? 1.041 -7.344 -6.530 1.00 95.25 83 THR A O 1
ATOM 696 N N . ALA A 1 84 ? 0.052 -5.799 -5.240 1.00 94.38 84 ALA A N 1
ATOM 697 C CA . ALA A 1 84 ? 0.346 -4.679 -6.131 1.00 94.38 84 ALA A CA 1
ATOM 698 C C . ALA A 1 84 ? 1.856 -4.483 -6.332 1.00 94.38 84 ALA A C 1
ATOM 700 O O . ALA A 1 84 ? 2.301 -4.275 -7.461 1.00 94.38 84 ALA A O 1
ATOM 701 N N . MET A 1 85 ? 2.651 -4.606 -5.264 1.00 94.69 85 MET A N 1
ATOM 702 C CA . MET A 1 85 ? 4.110 -4.526 -5.349 1.00 94.69 85 MET A CA 1
ATOM 703 C C . MET A 1 85 ? 4.681 -5.683 -6.162 1.00 94.69 85 MET A C 1
ATOM 705 O O . MET A 1 85 ? 5.505 -5.456 -7.041 1.00 94.69 85 MET A O 1
ATOM 709 N N . SER A 1 86 ? 4.199 -6.907 -5.946 1.00 96.19 86 SER A N 1
ATOM 710 C CA . SER A 1 86 ? 4.634 -8.079 -6.714 1.00 96.19 86 SER A CA 1
ATOM 711 C C . SER A 1 86 ? 4.361 -7.910 -8.214 1.00 96.19 86 SER A C 1
ATOM 713 O O . SER A 1 86 ? 5.233 -8.189 -9.037 1.00 96.19 86 SER A O 1
ATOM 715 N N . VAL A 1 87 ? 3.186 -7.382 -8.579 1.00 97.19 87 VAL A N 1
ATOM 716 C CA . VAL A 1 87 ? 2.837 -7.060 -9.972 1.00 97.19 87 VAL A CA 1
ATOM 717 C C . VAL A 1 87 ? 3.732 -5.950 -10.530 1.00 97.19 87 VAL A C 1
ATOM 719 O O . VAL A 1 87 ? 4.221 -6.079 -11.650 1.00 97.19 87 VAL A O 1
ATOM 722 N N . LEU A 1 88 ? 3.991 -4.884 -9.766 1.00 96.44 88 LEU A N 1
ATOM 723 C CA . LEU A 1 88 ? 4.854 -3.780 -10.195 1.00 96.44 88 LEU A CA 1
ATOM 724 C C . LEU A 1 88 ? 6.301 -4.234 -10.425 1.00 96.44 88 LEU A C 1
ATOM 726 O O . LEU A 1 88 ? 6.892 -3.893 -11.450 1.00 96.44 88 LEU A O 1
ATOM 730 N N . PHE A 1 89 ? 6.867 -5.016 -9.504 1.00 96.56 89 PHE A N 1
ATOM 731 C CA . PHE A 1 89 ? 8.211 -5.583 -9.635 1.00 96.56 89 PHE A CA 1
ATOM 732 C C . PHE A 1 89 ? 8.295 -6.547 -10.820 1.00 96.56 89 PHE A C 1
ATOM 734 O O . PHE A 1 89 ? 9.194 -6.414 -11.651 1.00 96.56 89 PHE A O 1
ATOM 741 N N . GLY A 1 90 ? 7.332 -7.466 -10.944 1.00 97.25 90 GLY A N 1
ATOM 742 C CA . GLY A 1 90 ? 7.260 -8.401 -12.067 1.00 97.25 90 GLY A CA 1
ATOM 743 C C . GLY A 1 90 ? 7.177 -7.679 -13.411 1.00 97.25 90 GLY A C 1
ATOM 744 O O . GLY A 1 90 ? 7.981 -7.947 -14.302 1.00 97.25 90 GLY A O 1
ATOM 745 N N . PHE A 1 91 ? 6.272 -6.704 -13.535 1.00 96.69 91 PHE A N 1
ATOM 746 C CA . PHE A 1 91 ? 6.168 -5.854 -14.721 1.00 96.69 91 PHE A CA 1
ATOM 747 C C . PHE A 1 91 ? 7.488 -5.146 -15.026 1.00 96.69 91 PHE A C 1
ATOM 749 O O . PHE A 1 91 ? 7.943 -5.178 -16.164 1.00 96.69 91 PHE A O 1
ATOM 756 N N . SER A 1 92 ? 8.118 -4.538 -14.019 1.00 95.50 92 SER A N 1
ATOM 757 C CA . SER A 1 92 ? 9.339 -3.749 -14.201 1.00 95.50 92 SER A CA 1
ATOM 758 C C . SER A 1 92 ? 10.497 -4.595 -14.725 1.00 95.50 92 SER A C 1
ATOM 760 O O . SER A 1 92 ? 11.178 -4.187 -15.664 1.00 95.50 92 SER A O 1
ATOM 762 N N . PHE A 1 93 ? 10.704 -5.792 -14.169 1.00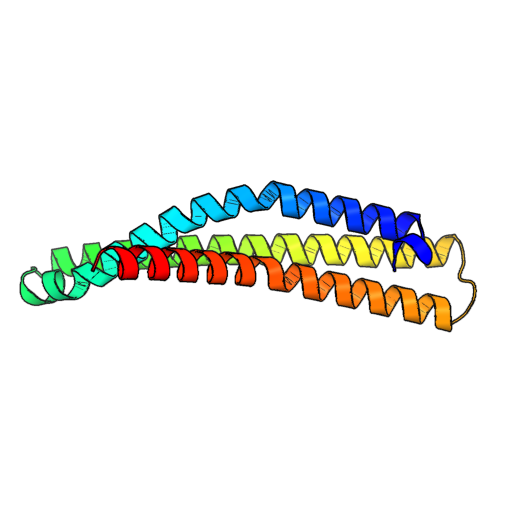 95.06 93 PHE A N 1
ATOM 763 C CA . PHE A 1 93 ? 11.771 -6.685 -14.624 1.00 95.06 93 PHE A CA 1
ATOM 764 C C . PHE A 1 93 ? 11.478 -7.319 -15.982 1.00 95.06 93 PHE A C 1
ATOM 766 O O . PHE A 1 93 ? 12.387 -7.416 -16.804 1.00 95.06 93 PHE A O 1
ATOM 773 N N . ILE A 1 94 ? 10.224 -7.692 -16.259 1.00 96.00 94 ILE A N 1
ATOM 774 C CA . ILE A 1 94 ? 9.826 -8.165 -17.592 1.00 96.00 94 ILE A CA 1
ATOM 775 C C . ILE A 1 94 ? 10.046 -7.057 -18.625 1.00 96.00 94 ILE A C 1
ATOM 777 O O . ILE A 1 94 ? 10.651 -7.297 -19.668 1.00 96.00 94 ILE A O 1
ATOM 781 N N . TYR A 1 95 ? 9.612 -5.833 -18.325 1.00 95.38 95 TYR A N 1
ATOM 782 C CA . TYR A 1 95 ? 9.771 -4.682 -19.207 1.00 95.38 95 TYR A CA 1
ATOM 783 C C . TYR A 1 95 ? 11.248 -4.428 -19.531 1.00 95.38 95 TYR A C 1
ATOM 785 O O . TYR A 1 95 ? 11.609 -4.358 -20.707 1.00 95.38 95 TYR A O 1
ATOM 793 N N . LEU A 1 96 ? 12.101 -4.390 -18.503 1.00 94.38 96 LEU A N 1
ATOM 794 C CA . LEU A 1 96 ? 13.540 -4.170 -18.639 1.00 94.38 96 LEU A CA 1
ATOM 795 C C . LEU A 1 96 ? 14.245 -5.313 -19.386 1.00 94.38 96 LEU A C 1
ATOM 797 O O . LEU A 1 96 ? 15.167 -5.078 -20.163 1.00 94.38 96 LEU A O 1
ATOM 801 N N . SER A 1 97 ? 13.789 -6.555 -19.194 1.00 93.25 97 SER A N 1
ATOM 802 C CA . SER A 1 97 ? 14.313 -7.720 -19.912 1.00 93.25 97 SER A CA 1
ATOM 803 C C . SER A 1 97 ? 13.945 -7.714 -21.397 1.00 93.25 97 SER A C 1
ATOM 805 O O . SER A 1 97 ? 14.706 -8.247 -22.200 1.00 93.25 97 SER A O 1
ATOM 807 N N . LEU A 1 98 ? 12.786 -7.161 -21.764 1.00 94.06 98 LEU A N 1
ATOM 808 C CA . LEU A 1 98 ? 12.300 -7.139 -23.147 1.00 94.06 98 LEU A C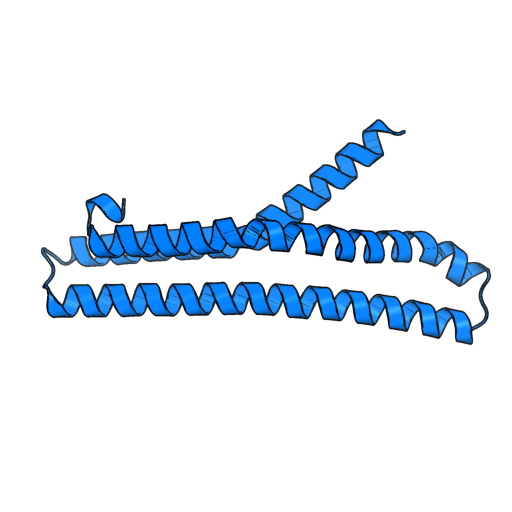A 1
ATOM 809 C C . LEU A 1 98 ? 12.803 -5.926 -23.939 1.00 94.06 98 LEU A C 1
ATOM 811 O O . LEU A 1 98 ? 13.068 -6.051 -25.130 1.00 94.06 98 LEU A O 1
ATOM 815 N N . HIS A 1 99 ? 12.934 -4.765 -23.294 1.00 90.31 99 HIS A N 1
ATOM 816 C CA . HIS A 1 99 ? 13.308 -3.504 -23.954 1.00 90.31 99 HIS A CA 1
ATOM 817 C C . HIS A 1 99 ? 14.795 -3.160 -23.794 1.00 90.31 99 HIS A C 1
ATOM 819 O O . HIS A 1 99 ? 15.276 -2.195 -24.387 1.00 90.31 99 HIS A O 1
ATOM 825 N N . GLY A 1 100 ? 15.532 -3.976 -23.037 1.00 85.50 100 GLY A N 1
ATOM 826 C CA . GLY A 1 100 ? 16.937 -3.757 -22.729 1.00 85.50 100 GLY A CA 1
ATOM 827 C C . GLY A 1 100 ? 17.143 -2.736 -21.611 1.00 85.50 100 GLY A C 1
ATOM 828 O O . GLY A 1 100 ? 16.230 -2.040 -21.176 1.00 85.50 100 GLY A O 1
ATOM 829 N N . TYR A 1 101 ? 18.382 -2.659 -21.133 1.00 86.62 101 TYR A N 1
ATOM 830 C CA . TYR A 1 101 ? 18.813 -1.727 -20.096 1.00 86.62 101 TYR A CA 1
ATOM 831 C C . TYR A 1 101 ? 20.091 -1.015 -20.539 1.00 86.62 101 TYR A C 1
ATOM 833 O O . TYR A 1 101 ? 20.949 -1.605 -21.192 1.00 86.62 101 TYR A O 1
ATOM 841 N N . GLN A 1 102 ? 20.242 0.256 -20.164 1.00 86.50 102 GLN A N 1
ATOM 842 C CA . GLN A 1 102 ? 21.394 1.061 -20.590 1.00 86.50 102 GLN A CA 1
ATOM 843 C C . GLN A 1 102 ? 22.705 0.627 -19.920 1.00 86.50 102 GLN A C 1
ATOM 845 O O . GLN A 1 102 ? 23.766 0.629 -20.536 1.00 86.50 102 GLN A O 1
ATOM 850 N N . SER A 1 103 ? 22.648 0.298 -18.628 1.00 92.31 103 SER A N 1
ATOM 851 C CA . SER A 1 103 ? 23.810 -0.095 -17.830 1.00 92.31 103 SER A CA 1
ATOM 852 C C . SER A 1 103 ? 23.385 -0.840 -16.565 1.00 92.31 103 SER A C 1
ATOM 854 O O . SER A 1 103 ? 22.225 -0.777 -16.156 1.00 92.31 103 SER A O 1
ATOM 856 N N . ALA A 1 104 ? 24.334 -1.487 -15.887 1.00 91.50 104 ALA A N 1
ATOM 857 C CA . ALA A 1 104 ? 24.082 -2.083 -14.573 1.00 91.50 104 ALA A CA 1
ATOM 858 C C . ALA A 1 104 ? 23.597 -1.042 -13.540 1.00 91.50 104 ALA A C 1
ATOM 860 O O . ALA A 1 104 ? 22.717 -1.331 -12.731 1.00 91.50 104 ALA A O 1
ATOM 861 N N . GLY A 1 105 ? 24.113 0.193 -13.605 1.00 93.31 105 GLY A N 1
ATOM 862 C CA . GLY A 1 105 ? 23.688 1.289 -12.728 1.00 93.31 105 GLY A CA 1
ATOM 863 C C . GLY A 1 105 ? 22.236 1.716 -12.959 1.00 93.31 105 GLY A C 1
ATOM 864 O O . GLY A 1 105 ? 21.537 2.073 -12.011 1.00 93.31 105 GLY A O 1
ATOM 865 N N . HIS A 1 106 ? 21.757 1.619 -14.199 1.00 92.00 106 HIS A N 1
ATOM 866 C CA . HIS A 1 106 ? 20.364 1.884 -14.543 1.00 92.00 106 HIS A CA 1
ATOM 867 C C . HIS A 1 106 ? 19.425 0.844 -13.899 1.00 92.00 106 HIS A C 1
ATOM 869 O O . HIS A 1 106 ? 18.479 1.219 -13.205 1.00 92.00 106 HIS A O 1
ATOM 875 N N . VAL A 1 107 ? 19.750 -0.453 -14.011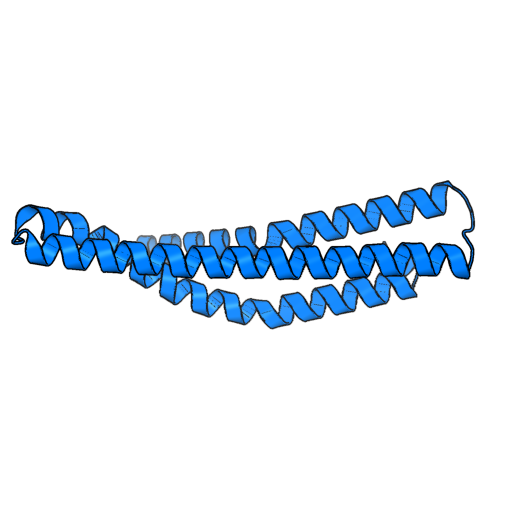 1.00 93.44 107 VAL A N 1
ATOM 876 C CA . VAL A 1 107 ? 19.002 -1.547 -13.352 1.00 93.44 107 VAL A CA 1
ATOM 877 C C . VAL A 1 107 ? 18.993 -1.378 -11.829 1.00 93.44 107 VAL A C 1
ATOM 879 O O . VAL A 1 107 ? 17.941 -1.473 -11.189 1.00 93.44 107 VAL A O 1
ATOM 882 N N . TYR A 1 108 ? 20.159 -1.090 -11.244 1.00 94.56 108 TYR A N 1
ATOM 883 C CA . TYR A 1 108 ? 20.301 -0.873 -9.805 1.00 94.56 108 TYR A CA 1
ATOM 884 C C . TYR A 1 108 ? 19.441 0.298 -9.318 1.00 94.56 108 TYR A C 1
ATOM 886 O O . TYR A 1 108 ? 18.731 0.180 -8.317 1.00 94.56 108 TYR A O 1
ATOM 894 N N . SER A 1 109 ? 19.455 1.411 -10.055 1.00 95.31 109 SER A N 1
ATOM 895 C CA . SER A 1 109 ? 18.681 2.603 -9.709 1.00 95.31 109 SER A CA 1
ATOM 896 C C . SER A 1 109 ? 17.182 2.314 -9.733 1.00 95.31 109 SER A C 1
ATOM 898 O O . SER A 1 109 ? 16.501 2.595 -8.749 1.00 95.31 109 SER A O 1
ATOM 900 N N . ILE A 1 110 ? 16.664 1.694 -10.801 1.00 95.06 110 ILE A N 1
ATOM 901 C CA . ILE A 1 110 ? 15.242 1.317 -10.898 1.00 95.06 110 ILE A CA 1
ATOM 902 C C . ILE A 1 110 ? 14.840 0.421 -9.732 1.00 95.06 110 ILE A C 1
ATOM 904 O O . ILE A 1 110 ? 13.855 0.705 -9.056 1.00 95.06 110 ILE A O 1
ATOM 908 N N . THR A 1 111 ? 15.627 -0.622 -9.466 1.00 95.19 111 THR A N 1
ATOM 909 C CA . THR A 1 111 ? 15.353 -1.577 -8.386 1.00 95.19 111 THR A CA 1
ATOM 910 C C . THR A 1 111 ? 15.310 -0.875 -7.029 1.00 95.19 111 THR A C 1
ATOM 912 O O . THR A 1 111 ? 14.382 -1.082 -6.251 1.00 95.19 111 THR A O 1
ATOM 915 N N . THR A 1 112 ? 16.264 0.022 -6.771 1.00 96.19 112 THR A N 1
ATOM 916 C CA . THR A 1 112 ? 16.336 0.796 -5.523 1.00 96.19 112 THR A CA 1
ATOM 917 C C . THR A 1 112 ? 15.133 1.727 -5.365 1.00 96.19 112 THR A C 1
ATOM 919 O O . THR A 1 112 ? 14.516 1.771 -4.302 1.00 96.19 112 THR A O 1
ATOM 922 N N . TYR A 1 113 ? 14.751 2.456 -6.418 1.00 96.00 113 TYR A N 1
ATOM 923 C CA . TYR A 1 113 ? 13.600 3.359 -6.357 1.00 96.00 113 TYR A CA 1
ATOM 924 C C . TYR A 1 113 ? 12.260 2.617 -6.281 1.00 96.00 113 TYR A C 1
ATOM 926 O O . TYR A 1 113 ? 11.360 3.091 -5.591 1.00 96.00 113 TYR A O 1
ATOM 934 N N . LEU A 1 114 ? 12.126 1.456 -6.931 1.00 95.94 114 LEU A N 1
ATOM 935 C CA . LEU A 1 114 ? 10.968 0.571 -6.768 1.00 95.94 114 LEU A CA 1
ATOM 936 C C . LEU A 1 114 ? 10.855 0.065 -5.331 1.00 95.94 114 LEU A C 1
ATOM 938 O O . LEU A 1 114 ? 9.770 0.089 -4.758 1.00 95.94 114 LEU A O 1
ATOM 942 N N . TRP A 1 115 ? 11.976 -0.338 -4.733 1.00 95.69 115 TRP A N 1
ATOM 943 C CA . TRP A 1 115 ? 12.015 -0.787 -3.344 1.00 95.69 115 TRP A CA 1
ATOM 944 C C . TRP A 1 115 ? 11.611 0.323 -2.369 1.00 95.69 115 TRP A C 1
ATOM 946 O O . TRP A 1 115 ? 10.774 0.105 -1.496 1.00 95.69 115 TRP A O 1
ATOM 956 N N . MET A 1 116 ? 12.130 1.540 -2.551 1.00 95.38 116 MET A N 1
ATOM 957 C CA . MET A 1 116 ? 11.722 2.692 -1.738 1.00 95.38 116 MET A CA 1
ATOM 958 C C . MET A 1 116 ? 10.241 3.033 -1.906 1.00 95.38 116 MET A C 1
ATOM 960 O O . MET A 1 116 ? 9.578 3.350 -0.922 1.00 95.38 116 MET A O 1
ATOM 964 N N . PHE A 1 117 ? 9.709 2.946 -3.128 1.00 94.62 117 PHE A N 1
ATOM 965 C CA . PHE A 1 117 ? 8.280 3.132 -3.370 1.00 94.62 117 PHE A CA 1
ATOM 966 C C . PHE A 1 117 ? 7.440 2.080 -2.634 1.00 94.62 117 PHE A C 1
ATOM 968 O O . PHE A 1 117 ? 6.453 2.432 -1.994 1.00 94.62 117 PHE A O 1
ATOM 975 N N . ALA A 1 118 ? 7.859 0.814 -2.677 1.00 93.75 118 ALA A N 1
ATOM 976 C CA . ALA A 1 118 ? 7.174 -0.270 -1.986 1.00 93.75 118 ALA A CA 1
ATOM 977 C C . ALA A 1 118 ? 7.152 -0.076 -0.467 1.00 93.75 118 ALA A C 1
ATOM 979 O O . ALA A 1 118 ? 6.082 -0.158 0.128 1.00 93.75 118 ALA A O 1
ATOM 980 N N . MET A 1 119 ? 8.295 0.253 0.144 1.00 92.25 119 MET A N 1
ATOM 981 C CA . MET A 1 119 ? 8.365 0.535 1.584 1.00 92.25 119 MET A CA 1
ATOM 982 C C . MET A 1 119 ? 7.475 1.722 1.974 1.00 92.25 119 MET A C 1
ATOM 984 O O . MET A 1 119 ? 6.705 1.631 2.923 1.00 92.25 119 MET A O 1
ATOM 988 N N . ALA A 1 120 ? 7.514 2.814 1.205 1.00 90.88 120 ALA A N 1
ATOM 989 C CA . ALA A 1 120 ? 6.688 3.987 1.485 1.00 90.88 120 ALA A CA 1
ATOM 990 C C . ALA A 1 120 ? 5.181 3.688 1.397 1.00 90.88 120 ALA A C 1
ATOM 992 O O . ALA A 1 120 ? 4.390 4.268 2.141 1.00 90.88 120 ALA A O 1
ATOM 993 N N . LEU A 1 121 ? 4.772 2.799 0.486 1.00 90.00 121 LEU A N 1
ATOM 994 C CA . LEU A 1 121 ? 3.376 2.394 0.364 1.00 90.00 121 LEU A CA 1
ATOM 995 C C . LEU A 1 121 ? 2.950 1.441 1.493 1.00 90.00 121 LEU A C 1
ATOM 997 O O . LEU A 1 121 ? 1.821 1.547 1.968 1.00 90.00 121 LEU A O 1
ATOM 1001 N N . ASP A 1 122 ? 3.843 0.555 1.939 1.00 88.50 122 ASP A N 1
ATOM 1002 C CA . ASP A 1 122 ? 3.610 -0.370 3.058 1.00 88.50 122 ASP A CA 1
ATOM 1003 C C . ASP A 1 122 ? 3.437 0.354 4.406 1.00 88.50 122 ASP A C 1
ATOM 1005 O O . ASP A 1 122 ? 2.632 -0.061 5.240 1.00 88.50 122 ASP A O 1
ATOM 1009 N N . ASP A 1 123 ? 4.099 1.500 4.590 1.00 86.56 123 ASP A N 1
ATOM 1010 C CA . ASP A 1 123 ? 3.948 2.348 5.781 1.00 86.56 123 ASP A CA 1
ATOM 1011 C C . ASP A 1 123 ? 2.620 3.137 5.818 1.00 86.56 123 ASP A C 1
ATOM 1013 O O . ASP A 1 123 ? 2.188 3.610 6.879 1.00 86.56 123 ASP A O 1
ATOM 1017 N N . ALA A 1 124 ? 1.938 3.291 4.67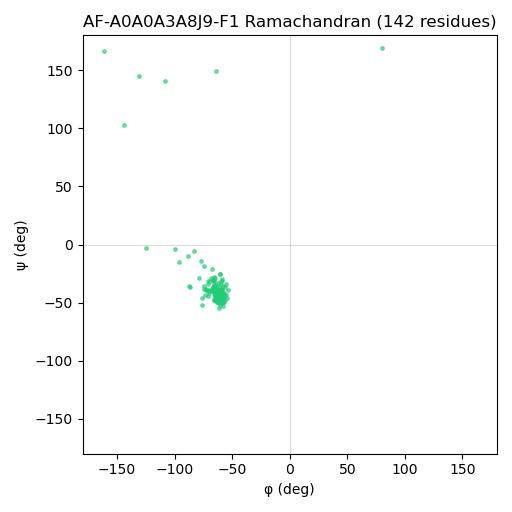7 1.00 82.12 124 ALA A N 1
ATOM 1018 C CA . ALA A 1 124 ? 0.765 4.157 4.555 1.00 82.12 124 ALA A CA 1
ATOM 1019 C C . ALA A 1 124 ? -0.428 3.758 5.454 1.00 82.12 124 ALA A C 1
ATOM 1021 O O . ALA A 1 124 ? -0.985 4.651 6.100 1.00 82.12 124 ALA A O 1
ATOM 1022 N N . PRO A 1 125 ? -0.838 2.473 5.565 1.00 77.94 125 PRO A N 1
ATOM 1023 C CA . PRO A 1 125 ? -1.949 2.072 6.433 1.00 77.94 125 PRO A CA 1
ATOM 1024 C C . PRO A 1 125 ? -1.726 2.480 7.891 1.00 77.94 125 PRO A C 1
ATOM 1026 O O . PRO A 1 125 ? -2.607 3.068 8.520 1.00 77.94 125 PRO A O 1
ATOM 1029 N N . ARG A 1 126 ? -0.512 2.239 8.396 1.00 77.75 126 ARG A N 1
ATOM 1030 C CA . ARG A 1 126 ? -0.130 2.557 9.772 1.00 77.75 126 ARG A CA 1
ATOM 1031 C C . ARG A 1 126 ? -0.085 4.063 10.014 1.00 77.75 126 ARG A C 1
ATOM 1033 O O . ARG A 1 126 ? -0.500 4.535 11.070 1.00 77.75 126 ARG A O 1
ATOM 1040 N N . LEU A 1 127 ? 0.395 4.836 9.039 1.00 81.00 127 LEU A N 1
ATOM 1041 C CA . LEU A 1 127 ? 0.416 6.295 9.132 1.00 81.00 127 LEU A CA 1
ATOM 1042 C C . LEU A 1 127 ? -1.001 6.877 9.244 1.00 81.00 127 LEU A C 1
ATOM 1044 O O . LEU A 1 127 ? -1.243 7.765 10.061 1.00 81.00 127 LEU A O 1
ATOM 1048 N N . VAL A 1 128 ? -1.941 6.352 8.455 1.00 76.81 128 VAL A N 1
ATOM 1049 C CA . VAL A 1 128 ? -3.351 6.766 8.476 1.00 76.81 128 VAL A CA 1
ATOM 1050 C C . VAL A 1 128 ? -4.015 6.436 9.815 1.00 76.81 128 VAL A C 1
ATOM 1052 O O . VAL A 1 128 ? -4.747 7.266 10.361 1.00 76.81 128 VAL A O 1
ATOM 1055 N N . GLU A 1 129 ? -3.738 5.260 10.374 1.00 74.06 129 GLU A N 1
ATOM 1056 C CA . GLU A 1 129 ? -4.239 4.864 11.693 1.00 74.06 129 GLU A CA 1
ATOM 1057 C C . GLU A 1 129 ? -3.689 5.775 12.801 1.00 74.06 129 GLU A C 1
ATOM 1059 O O . GLU A 1 129 ? -4.456 6.348 13.576 1.00 74.06 129 GLU A O 1
ATOM 1064 N N . ASN A 1 130 ? -2.371 5.988 12.828 1.00 79.44 130 ASN A N 1
ATOM 1065 C CA . ASN A 1 130 ? -1.720 6.863 13.803 1.00 79.44 130 ASN A CA 1
ATOM 1066 C C . ASN A 1 130 ? -2.257 8.297 13.735 1.00 79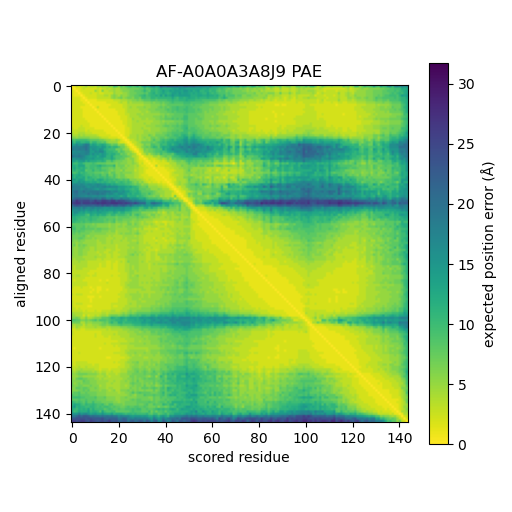.44 130 ASN A C 1
ATOM 1068 O O . ASN A 1 130 ? -2.504 8.914 14.770 1.00 79.44 130 ASN A O 1
ATOM 1072 N N . TYR A 1 131 ? -2.472 8.817 12.525 1.00 81.38 131 TYR A N 1
ATOM 1073 C CA . TYR A 1 131 ? -3.070 10.134 12.327 1.00 81.38 131 TYR A CA 1
ATOM 1074 C C . TYR A 1 131 ? -4.500 10.203 12.880 1.00 81.38 131 TYR A C 1
ATOM 1076 O O . TYR A 1 131 ? -4.857 11.171 13.552 1.00 81.38 131 TYR A O 1
ATOM 1084 N N . SER A 1 132 ? -5.306 9.166 12.643 1.00 72.56 132 SER A N 1
ATOM 1085 C CA . SER A 1 132 ? -6.688 9.090 13.132 1.00 72.56 132 SER A CA 1
ATOM 1086 C C . SER A 1 132 ? -6.749 9.041 14.661 1.00 72.56 132 SER A C 1
ATOM 1088 O O . SER A 1 132 ? -7.512 9.790 15.268 1.00 72.56 132 SER A O 1
ATOM 1090 N N . ASN A 1 133 ? -5.890 8.233 15.289 1.00 74.69 133 ASN A N 1
ATOM 1091 C CA . ASN A 1 133 ? -5.775 8.148 16.747 1.00 74.69 133 ASN A CA 1
ATOM 1092 C C . ASN A 1 133 ? -5.313 9.477 17.361 1.00 74.69 133 ASN A C 1
ATOM 1094 O O . ASN A 1 133 ? -5.889 9.944 18.340 1.00 74.69 133 ASN A O 1
ATOM 1098 N N . LEU A 1 134 ? -4.306 10.124 16.762 1.00 82.38 134 LEU A N 1
ATOM 1099 C CA . LEU A 1 134 ? -3.829 11.432 17.212 1.00 82.38 134 LEU A CA 1
ATOM 1100 C C . LEU A 1 134 ? -4.933 12.495 17.121 1.00 82.38 134 LEU A C 1
ATOM 1102 O O . LEU A 1 134 ? -5.079 13.310 18.029 1.00 82.38 134 LEU A O 1
ATOM 1106 N N . LYS A 1 135 ? -5.724 12.473 16.042 1.00 79.38 135 LYS A N 1
ATOM 1107 C CA . LYS A 1 135 ? -6.858 13.381 15.848 1.00 79.38 135 LYS A CA 1
ATOM 1108 C C . LYS A 1 135 ? -7.955 13.170 16.899 1.00 79.38 135 LYS A C 1
ATOM 1110 O O . LYS A 1 135 ? -8.461 14.162 17.415 1.00 79.38 135 LYS A O 1
ATOM 1115 N N . ASP A 1 136 ? -8.302 11.924 17.228 1.00 75.56 136 ASP A N 1
ATOM 1116 C CA . ASP A 1 136 ? -9.281 11.601 18.283 1.00 75.56 136 ASP A CA 1
ATOM 1117 C C . ASP A 1 136 ? -8.803 12.088 19.662 1.00 75.56 136 ASP A C 1
ATOM 1119 O O . ASP A 1 136 ? -9.541 12.781 20.361 1.00 75.56 136 ASP A O 1
ATOM 1123 N N . ILE A 1 137 ? -7.538 11.831 20.018 1.00 80.44 137 ILE A N 1
ATOM 1124 C CA . ILE A 1 137 ? -6.938 12.331 21.268 1.00 80.44 137 ILE A CA 1
ATOM 1125 C C . ILE A 1 137 ? -6.987 13.862 21.315 1.00 80.44 137 ILE A C 1
ATOM 1127 O O . ILE A 1 137 ? -7.440 14.432 22.305 1.00 80.44 137 ILE A O 1
ATOM 1131 N N . ALA A 1 138 ? -6.563 14.535 20.241 1.00 83.31 138 ALA A N 1
ATOM 1132 C CA . ALA A 1 138 ? -6.564 15.994 20.175 1.00 83.31 138 ALA A CA 1
ATOM 1133 C C . ALA A 1 138 ? -7.973 16.587 20.340 1.00 83.31 138 ALA A C 1
ATOM 1135 O O . ALA A 1 138 ? -8.132 17.607 21.007 1.00 83.31 138 ALA A O 1
ATOM 1136 N N . GLN A 1 139 ? -8.997 15.942 19.770 1.00 81.62 139 GLN A N 1
ATOM 1137 C CA . GLN A 1 139 ? -10.388 16.363 19.939 1.00 81.62 139 GLN A CA 1
ATOM 1138 C C . GLN A 1 139 ? -10.874 16.198 21.379 1.00 81.62 139 GLN A C 1
ATOM 1140 O O . GLN A 1 139 ? -11.567 17.075 21.878 1.00 81.62 139 GLN A O 1
ATOM 1145 N N . ARG A 1 140 ? -10.505 15.111 22.061 1.00 79.81 140 ARG A N 1
ATOM 1146 C CA . ARG A 1 140 ? -10.923 14.860 23.448 1.00 79.81 140 ARG A CA 1
ATOM 1147 C C . ARG A 1 140 ? -10.253 15.808 24.441 1.00 79.81 140 ARG A C 1
ATOM 1149 O O . ARG A 1 140 ? -10.929 16.313 25.324 1.00 79.81 140 ARG A O 1
ATOM 1156 N N . VAL A 1 141 ? -8.969 16.115 24.243 1.00 86.25 141 VAL A N 1
ATOM 1157 C CA . VAL A 1 141 ? -8.220 17.063 25.090 1.00 86.25 141 VAL A CA 1
ATOM 1158 C C . VAL A 1 141 ? -8.762 18.493 24.990 1.00 86.25 141 VAL A C 1
ATOM 1160 O O . VAL A 1 141 ? -8.648 19.244 25.943 1.00 86.25 141 VAL A O 1
ATOM 1163 N N . GLN A 1 142 ? -9.355 18.893 23.860 1.00 73.81 142 GLN A N 1
ATOM 1164 C CA . GLN A 1 142 ? -9.972 20.223 23.726 1.00 73.81 142 GLN A CA 1
ATOM 1165 C C . GLN A 1 142 ? -11.343 20.350 24.409 1.00 73.81 142 GLN A C 1
ATOM 1167 O O . GLN A 1 142 ? -11.859 21.461 24.517 1.00 73.81 142 GLN A O 1
ATOM 1172 N N . VAL A 1 143 ? -11.967 19.229 24.779 1.00 60.56 143 VAL A N 1
ATOM 1173 C CA . VAL A 1 143 ? -13.309 19.192 25.381 1.00 60.56 143 VAL A CA 1
ATOM 1174 C C . VAL A 1 143 ? -13.238 19.135 26.917 1.00 60.56 143 VAL A C 1
ATOM 1176 O O . VAL A 1 143 ? -14.244 19.417 27.568 1.00 60.56 143 VAL A O 1
ATOM 1179 N N . GLU A 1 144 ? -12.067 18.825 27.485 1.00 45.78 144 GLU A N 1
ATOM 1180 C CA . GLU A 1 144 ? -11.729 18.990 28.913 1.00 45.78 144 GLU A CA 1
ATOM 1181 C C . GLU A 1 144 ? -11.100 20.363 29.195 1.00 45.78 144 GLU A C 1
ATOM 1183 O O . GLU A 1 144 ? -11.408 20.926 30.272 1.00 45.78 144 GLU A O 1
#

Secondary structure (DSSP, 8-state):
-HHHH-HHHHHHHHHHHHHHHHHHHHHHHHHHHHHHHHHHHHTHHHHHHH--HHHHHHHHHHHHHHHHHHHHHHHHHHHHHHHHHHHHHHHHHHHHHHH--S-HHHHHHHHHHHHHHHHHHHTHHHHHHHHHHHHHHHHHHTT-

InterPro domains:
  IPR011527 ABC transporter type 1, transmembrane domain [PF13748] (1-105)
  IPR036640 ABC transporter type 1, transmembrane domain superfamily [G3DSA:1.20.1560.10] (1-143)
  IPR036640 ABC transporter type 1, transmembrane domain superfamily [SSF90123] (2-141)

Organism: NCBI:txid1396510

Sequence (144 aa):
MLMVLEWPIGLFSLLILLLFLSLLPFSRISEGLYGRLNNRLEQDNHHIRQSDANRLWRHYRLVARLRVLISNREALGYFLIGTAMSVLFGFSFIYLSLHGYQSAGHVYSITTYLWMFAMALDDAPRLVENYSNLKDIAQRVQVE

pLDDT: mean 84.99, std 10.11, range [45.78, 97.25]